Protein AF-A0A947HJT7-F1 (afdb_monomer_lite)

Structure (mmCIF, N/CA/C/O backbone):
data_AF-A0A947HJT7-F1
#
_entry.id   AF-A0A947HJT7-F1
#
loop_
_atom_site.group_PDB
_atom_site.id
_atom_site.type_symbol
_atom_site.label_atom_id
_atom_site.label_alt_id
_atom_site.label_comp_id
_atom_site.label_asym_id
_atom_site.label_entity_id
_atom_site.label_seq_id
_atom_site.pdbx_PDB_ins_code
_atom_site.Cartn_x
_atom_site.Cartn_y
_atom_site.Cartn_z
_atom_site.occupancy
_atom_site.B_iso_or_equiv
_atom_site.auth_seq_id
_atom_site.auth_comp_id
_atom_site.auth_asym_id
_atom_site.auth_atom_id
_atom_site.pdbx_PDB_model_num
ATOM 1 N N . MET A 1 1 ? 9.967 -5.642 61.475 1.00 42.50 1 MET A N 1
ATOM 2 C CA . MET A 1 1 ? 9.089 -6.524 60.675 1.00 42.50 1 MET A CA 1
ATOM 3 C C . MET A 1 1 ? 9.398 -6.245 59.217 1.00 42.50 1 MET A C 1
ATOM 5 O O . MET A 1 1 ? 8.979 -5.222 58.699 1.00 42.50 1 MET A O 1
ATOM 9 N N . ASN A 1 2 ? 10.239 -7.081 58.606 1.00 39.72 2 ASN A N 1
ATOM 10 C CA . ASN A 1 2 ? 10.777 -6.831 57.270 1.00 39.72 2 ASN A CA 1
ATOM 11 C C . ASN A 1 2 ? 9.894 -7.548 56.252 1.00 39.72 2 ASN A C 1
ATOM 13 O O . ASN A 1 2 ? 9.881 -8.778 56.206 1.00 39.72 2 ASN A O 1
ATOM 17 N N . ALA A 1 3 ? 9.151 -6.778 55.459 1.00 48.22 3 ALA A N 1
ATOM 18 C CA . ALA A 1 3 ? 8.401 -7.296 54.327 1.00 48.22 3 ALA A CA 1
ATOM 19 C C . ALA A 1 3 ? 9.397 -7.781 53.263 1.00 48.22 3 ALA A C 1
ATOM 21 O O . ALA A 1 3 ? 9.953 -6.997 52.497 1.00 48.22 3 ALA A O 1
ATOM 22 N N . ARG A 1 4 ? 9.662 -9.090 53.246 1.00 46.53 4 ARG A N 1
ATOM 23 C CA . ARG A 1 4 ? 10.331 -9.754 52.126 1.00 46.53 4 ARG A CA 1
ATOM 24 C C . ARG A 1 4 ? 9.325 -9.834 50.981 1.00 46.53 4 ARG A C 1
ATOM 26 O O . ARG A 1 4 ? 8.573 -10.797 50.875 1.00 46.53 4 ARG A O 1
ATOM 33 N N . LEU A 1 5 ? 9.286 -8.789 50.160 1.00 45.97 5 LEU A N 1
ATOM 34 C CA . LEU A 1 5 ? 8.673 -8.845 48.837 1.00 45.97 5 LEU A CA 1
ATOM 35 C C . LEU A 1 5 ? 9.448 -9.885 48.024 1.00 45.97 5 LEU A C 1
ATOM 37 O O . LEU A 1 5 ? 10.628 -9.710 47.726 1.00 45.97 5 LEU A O 1
ATOM 41 N N . SER A 1 6 ? 8.794 -11.015 47.763 1.00 50.50 6 SER A N 1
ATOM 42 C CA . SER A 1 6 ? 9.349 -12.104 46.971 1.00 50.50 6 SER A CA 1
ATOM 43 C C . SER A 1 6 ? 9.651 -11.605 45.561 1.00 50.50 6 SER A C 1
ATOM 45 O O . SER A 1 6 ? 8.775 -11.065 44.885 1.00 50.50 6 SER A O 1
ATOM 47 N N . LEU A 1 7 ? 10.882 -11.829 45.099 1.00 48.03 7 LEU A N 1
ATOM 48 C CA . LEU A 1 7 ? 11.337 -11.524 43.739 1.00 48.03 7 LEU A CA 1
ATOM 49 C C . LEU A 1 7 ? 10.455 -12.205 42.667 1.00 48.03 7 LEU A C 1
ATOM 51 O O . LEU A 1 7 ? 10.387 -11.745 41.531 1.00 48.03 7 LEU A O 1
ATOM 55 N N . THR A 1 8 ? 9.720 -13.261 43.036 1.00 50.50 8 THR A N 1
ATOM 56 C CA . THR A 1 8 ? 8.782 -13.960 42.146 1.00 50.50 8 THR A CA 1
ATOM 57 C C . THR A 1 8 ? 7.517 -13.162 41.828 1.00 50.50 8 THR A C 1
ATOM 59 O O . THR A 1 8 ? 6.903 -13.416 40.797 1.00 50.50 8 THR A O 1
ATOM 62 N N . THR A 1 9 ? 7.125 -12.182 42.648 1.00 48.94 9 THR A N 1
ATOM 63 C CA . THR A 1 9 ? 5.898 -11.400 42.405 1.00 48.94 9 THR A CA 1
ATOM 64 C C . THR A 1 9 ? 6.134 -10.212 41.466 1.00 48.94 9 THR A C 1
ATOM 66 O O . THR A 1 9 ? 5.198 -9.749 40.822 1.00 48.94 9 THR A O 1
ATOM 69 N N . LEU A 1 10 ? 7.382 -9.744 41.322 1.00 44.41 10 LEU A N 1
ATOM 70 C CA . LEU A 1 10 ? 7.720 -8.641 40.410 1.00 44.41 10 LEU A CA 1
ATOM 71 C C . LEU A 1 10 ? 7.798 -9.092 38.939 1.00 44.41 10 LEU A C 1
ATOM 73 O O . LEU A 1 10 ? 7.557 -8.297 38.035 1.00 44.41 10 LEU A O 1
ATOM 77 N N . LEU A 1 11 ? 8.087 -10.374 38.688 1.00 42.72 11 LEU A N 1
ATOM 78 C CA . LEU A 1 11 ? 8.236 -10.915 37.331 1.00 42.72 11 LEU A CA 1
ATOM 79 C C . LEU A 1 11 ? 6.890 -11.224 36.649 1.00 42.72 11 LEU A C 1
ATOM 81 O O . LEU A 1 11 ? 6.813 -11.267 35.425 1.00 42.72 11 LEU A O 1
ATOM 85 N N . ALA A 1 12 ? 5.811 -11.376 37.421 1.00 44.50 12 ALA A N 1
ATOM 86 C CA . ALA A 1 12 ? 4.473 -11.612 36.878 1.00 44.50 12 ALA A CA 1
ATOM 87 C C . ALA A 1 12 ? 3.814 -10.341 36.303 1.00 44.50 12 ALA A C 1
ATOM 89 O O . ALA A 1 12 ? 2.880 -10.449 35.512 1.00 44.50 12 ALA A O 1
ATOM 90 N N . LEU A 1 13 ? 4.310 -9.141 36.643 1.00 43.44 13 LEU A N 1
ATOM 91 C CA . LEU A 1 13 ? 3.775 -7.879 36.111 1.00 43.44 13 LEU A CA 1
ATOM 92 C C . LEU A 1 13 ? 4.373 -7.467 34.755 1.00 43.44 13 LEU A C 1
ATOM 94 O O . LEU A 1 13 ? 3.811 -6.605 34.087 1.00 43.44 13 LEU A O 1
ATOM 98 N N . LEU A 1 14 ? 5.475 -8.084 34.316 1.00 46.66 14 LEU A N 1
ATOM 99 C CA . LEU A 1 14 ? 6.107 -7.782 33.021 1.00 46.66 14 LEU A CA 1
ATOM 100 C C . LEU A 1 14 ? 5.542 -8.602 31.851 1.00 46.66 14 LEU A C 1
ATOM 102 O O . LEU A 1 14 ? 5.844 -8.304 30.699 1.00 46.66 14 LEU A O 1
ATOM 106 N N . LEU A 1 15 ? 4.680 -9.588 32.117 1.00 44.16 15 LEU A N 1
ATOM 107 C CA . LEU A 1 15 ? 4.044 -10.407 31.076 1.00 44.16 15 LEU A CA 1
ATOM 108 C C . LEU A 1 15 ? 2.740 -9.807 30.522 1.00 44.16 15 LEU A C 1
ATOM 110 O O . LEU A 1 15 ? 2.191 -10.339 29.563 1.00 44.16 15 LEU A O 1
ATOM 114 N N . PHE A 1 16 ? 2.273 -8.676 31.060 1.00 46.28 16 PHE A N 1
ATOM 115 C CA . PHE A 1 16 ? 1.078 -7.981 30.558 1.00 46.28 16 PHE A CA 1
ATOM 116 C C . PHE A 1 16 ? 1.371 -6.804 29.612 1.00 46.28 16 PHE A C 1
ATOM 118 O O . PHE A 1 16 ? 0.439 -6.184 29.112 1.00 46.28 16 PHE A O 1
ATOM 125 N N . ALA A 1 17 ? 2.638 -6.533 29.279 1.00 42.50 17 ALA A N 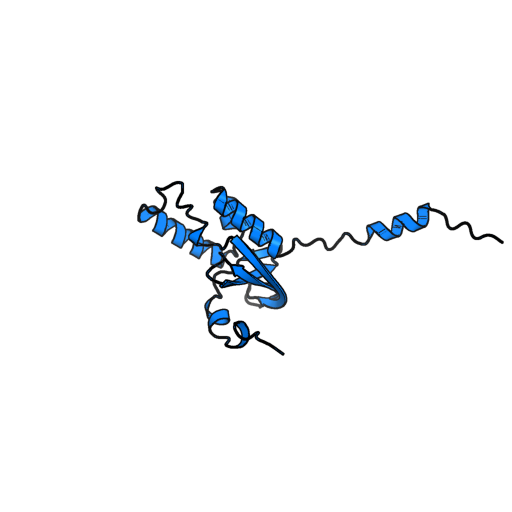1
ATOM 126 C CA . ALA A 1 17 ? 3.010 -5.517 28.284 1.00 42.50 17 ALA A CA 1
ATOM 127 C C . ALA A 1 17 ? 3.026 -6.036 26.824 1.00 42.50 17 ALA A C 1
ATOM 129 O O . ALA A 1 17 ? 3.481 -5.328 25.931 1.00 42.50 17 ALA A O 1
ATOM 130 N N . GLY A 1 18 ? 2.571 -7.272 26.570 1.00 40.03 18 GLY A N 1
ATOM 131 C CA . GLY A 1 18 ? 2.849 -7.987 25.314 1.00 40.03 18 GLY A CA 1
ATOM 132 C C . GLY A 1 18 ? 1.657 -8.492 24.495 1.00 40.03 18 GLY A C 1
ATOM 133 O O . GLY A 1 18 ? 1.890 -9.175 23.505 1.00 40.03 18 GLY A O 1
ATOM 134 N N . ILE A 1 19 ? 0.398 -8.209 24.854 1.00 42.47 19 ILE A N 1
ATOM 135 C CA . ILE A 1 19 ? -0.766 -8.791 24.147 1.00 42.47 19 ILE A CA 1
ATOM 136 C C . ILE A 1 19 ? -1.732 -7.696 23.690 1.00 42.47 19 ILE A C 1
ATOM 138 O O . ILE A 1 19 ? -2.860 -7.552 24.141 1.00 42.47 19 ILE A O 1
ATOM 142 N N . GLY A 1 20 ? -1.201 -6.913 22.764 1.00 40.97 20 GLY A N 1
ATOM 143 C CA . GLY A 1 20 ? -1.893 -6.073 21.792 1.00 40.97 20 GLY A CA 1
ATOM 144 C C . GLY A 1 20 ? -0.907 -5.767 20.662 1.00 40.97 20 GLY A C 1
ATOM 145 O O . GLY A 1 20 ? -0.790 -4.630 20.227 1.00 40.97 20 GLY A O 1
ATOM 146 N N . CYS A 1 21 ? -0.075 -6.754 20.299 1.00 52.88 21 CYS A N 1
ATOM 147 C CA . CYS A 1 21 ? 1.094 -6.598 19.433 1.00 52.88 21 CYS A CA 1
ATOM 148 C C . CYS A 1 21 ? 0.663 -6.625 17.959 1.00 52.88 21 CYS A C 1
ATOM 150 O O . CYS A 1 21 ? 1.020 -7.524 17.203 1.00 52.88 21 CYS A O 1
ATOM 152 N N . GLY A 1 22 ? -0.189 -5.674 17.572 1.00 68.62 22 GLY A N 1
ATOM 153 C CA . GLY A 1 22 ? -0.418 -5.393 16.161 1.00 68.62 22 GLY A CA 1
ATOM 154 C C . GLY A 1 22 ? 0.888 -4.895 15.547 1.00 68.62 22 GLY A C 1
ATOM 155 O O . GLY A 1 22 ? 1.576 -4.064 16.145 1.00 68.62 22 GLY A O 1
ATOM 156 N N . GLU A 1 23 ? 1.254 -5.422 14.379 1.00 88.56 23 GLU A N 1
ATOM 157 C CA . GLU A 1 23 ? 2.322 -4.838 13.568 1.00 88.56 23 GLU A CA 1
ATOM 158 C C . GLU A 1 23 ? 2.045 -3.338 13.381 1.00 88.56 23 GLU A C 1
ATOM 160 O O . GLU A 1 23 ? 0.893 -2.925 13.278 1.00 88.56 23 GLU A O 1
ATOM 165 N N . LYS A 1 24 ? 3.085 -2.504 13.382 1.00 93.38 24 LYS A N 1
ATOM 166 C CA . LYS A 1 24 ? 2.935 -1.073 13.098 1.00 93.38 24 LYS A CA 1
ATOM 167 C C . LYS A 1 24 ? 2.773 -0.847 11.587 1.00 93.38 24 LYS A C 1
ATOM 169 O O . LYS A 1 24 ? 3.413 -1.569 10.820 1.00 93.38 24 LYS A O 1
ATOM 174 N N . PRO A 1 25 ? 1.990 0.150 11.139 1.00 94.12 25 PRO A N 1
ATOM 175 C CA . PRO A 1 25 ? 1.774 0.393 9.711 1.00 94.12 25 PRO A CA 1
ATOM 176 C C . PRO A 1 25 ? 3.082 0.658 8.953 1.00 94.12 25 PRO A C 1
ATOM 178 O O . PRO A 1 25 ? 3.238 0.203 7.825 1.00 94.12 25 PRO A O 1
ATOM 181 N N . GLU A 1 26 ? 4.056 1.311 9.587 1.00 94.12 26 GLU A N 1
ATOM 182 C CA . GLU A 1 26 ? 5.388 1.546 9.023 1.00 94.12 26 GLU A CA 1
ATOM 183 C C . GLU A 1 26 ? 6.109 0.230 8.718 1.00 94.12 26 GLU A C 1
ATOM 185 O O . GLU A 1 26 ? 6.653 0.065 7.632 1.00 94.12 26 GLU A O 1
ATOM 190 N N . VAL A 1 27 ? 6.052 -0.734 9.641 1.00 94.06 27 VAL A N 1
ATOM 191 C CA . VAL A 1 27 ? 6.714 -2.041 9.493 1.00 94.06 27 VAL A CA 1
ATOM 192 C C . VAL A 1 27 ? 6.040 -2.863 8.392 1.00 94.06 27 VAL A C 1
ATOM 194 O O . VAL A 1 27 ? 6.720 -3.480 7.569 1.00 94.06 27 VAL A O 1
ATOM 197 N N . ALA A 1 28 ? 4.707 -2.822 8.319 1.00 94.62 28 ALA A N 1
ATOM 198 C CA . ALA A 1 28 ? 3.964 -3.467 7.241 1.00 94.62 28 ALA A CA 1
ATOM 199 C C . ALA A 1 28 ? 4.294 -2.847 5.871 1.00 94.62 28 ALA A C 1
ATOM 201 O O . ALA A 1 28 ? 4.473 -3.567 4.886 1.00 94.62 28 ALA A O 1
ATOM 202 N N . TYR A 1 29 ? 4.430 -1.519 5.807 1.00 93.50 29 TYR A N 1
ATOM 203 C CA . TYR A 1 29 ? 4.823 -0.812 4.592 1.00 93.50 29 TYR A CA 1
ATOM 204 C C . TYR A 1 29 ? 6.271 -1.116 4.180 1.00 93.50 29 TYR A C 1
ATOM 206 O O . TYR A 1 29 ? 6.530 -1.424 3.018 1.00 93.50 29 TYR A O 1
ATOM 214 N N . GLU A 1 30 ? 7.219 -1.112 5.117 1.00 92.69 30 GLU A N 1
ATOM 215 C CA . GLU A 1 30 ? 8.615 -1.490 4.860 1.00 92.69 30 GLU A CA 1
ATOM 216 C C . GLU A 1 30 ? 8.726 -2.921 4.320 1.00 92.69 30 GLU A C 1
ATOM 218 O O . GLU A 1 30 ? 9.489 -3.182 3.388 1.00 92.69 30 GLU A O 1
ATOM 223 N N . ARG A 1 31 ? 7.921 -3.850 4.847 1.00 93.00 31 ARG A N 1
ATOM 224 C CA . ARG A 1 31 ? 7.829 -5.224 4.336 1.00 93.00 31 ARG A CA 1
ATOM 225 C C . ARG A 1 31 ? 7.292 -5.266 2.908 1.00 93.00 31 ARG A C 1
ATOM 227 O O . ARG A 1 31 ? 7.809 -6.016 2.084 1.00 93.00 31 ARG A O 1
ATOM 234 N N . LEU A 1 32 ? 6.285 -4.452 2.601 1.00 91.94 32 LEU A N 1
ATOM 235 C CA . LEU A 1 32 ? 5.755 -4.305 1.248 1.00 91.94 32 LEU A CA 1
ATOM 236 C C . LEU A 1 32 ? 6.841 -3.775 0.292 1.00 91.94 32 LEU A C 1
ATOM 238 O O . LEU A 1 32 ? 7.031 -4.347 -0.781 1.00 91.94 32 LEU A O 1
ATOM 242 N N . VAL A 1 33 ? 7.618 -2.764 0.699 1.00 89.56 33 VAL A N 1
ATOM 243 C CA . VAL A 1 33 ? 8.775 -2.248 -0.063 1.00 89.56 33 VAL A CA 1
ATOM 244 C C . VAL A 1 33 ? 9.855 -3.318 -0.239 1.00 89.56 33 VAL A C 1
ATOM 246 O O . VAL A 1 33 ? 10.437 -3.452 -1.313 1.00 89.56 33 VAL A O 1
ATOM 249 N N . PHE A 1 34 ? 10.127 -4.116 0.789 1.00 89.56 34 PHE A N 1
ATOM 250 C CA . PHE A 1 34 ? 11.069 -5.227 0.692 1.00 89.56 34 PHE A CA 1
ATOM 251 C C . PHE A 1 34 ? 10.598 -6.298 -0.304 1.00 89.56 34 PHE A C 1
ATOM 253 O O . PHE A 1 34 ? 11.381 -6.764 -1.131 1.00 89.56 34 PHE A O 1
ATOM 260 N N . ASN A 1 35 ? 9.316 -6.664 -0.270 1.00 89.38 35 ASN A N 1
ATOM 261 C CA . ASN A 1 35 ? 8.735 -7.619 -1.215 1.00 89.38 35 ASN A CA 1
ATOM 262 C C . ASN A 1 35 ? 8.756 -7.080 -2.649 1.00 89.38 35 ASN A C 1
ATOM 264 O O . ASN A 1 35 ? 9.034 -7.844 -3.571 1.00 89.38 35 ASN A O 1
ATOM 268 N N . ALA A 1 36 ? 8.544 -5.770 -2.822 1.00 85.62 36 ALA A N 1
ATOM 269 C CA . ALA A 1 36 ? 8.743 -5.088 -4.094 1.00 85.62 36 ALA A CA 1
ATOM 270 C C . ALA A 1 36 ? 10.185 -5.279 -4.593 1.00 85.62 36 ALA A C 1
ATOM 272 O O . ALA A 1 36 ? 10.376 -5.864 -5.648 1.00 85.62 36 ALA A O 1
ATOM 273 N N . ARG A 1 37 ? 11.185 -4.903 -3.783 1.00 83.31 37 ARG A N 1
ATOM 274 C CA . ARG A 1 37 ? 12.628 -4.989 -4.108 1.00 83.31 37 ARG A CA 1
ATOM 275 C C . ARG A 1 37 ? 13.147 -6.390 -4.418 1.00 83.31 37 ARG A C 1
ATOM 277 O O . ARG A 1 37 ? 14.199 -6.557 -5.026 1.00 83.31 37 ARG A O 1
ATOM 284 N N . THR A 1 38 ? 12.497 -7.403 -3.861 1.00 84.69 38 THR A N 1
ATOM 285 C CA . THR A 1 38 ? 12.911 -8.803 -4.014 1.00 84.69 38 THR A CA 1
ATOM 286 C C . THR A 1 38 ? 12.154 -9.509 -5.131 1.00 84.69 38 THR A C 1
ATOM 288 O O . THR A 1 38 ? 12.386 -10.695 -5.366 1.00 84.69 38 THR A O 1
ATOM 291 N N . GLY A 1 39 ? 11.243 -8.809 -5.816 1.00 82.50 39 GLY A N 1
ATOM 292 C CA . GLY A 1 39 ? 10.388 -9.386 -6.844 1.00 82.50 39 GLY A CA 1
ATOM 293 C C . GLY A 1 39 ? 9.397 -10.427 -6.314 1.00 82.50 39 GLY A C 1
ATOM 294 O O . GLY A 1 39 ? 8.857 -11.210 -7.097 1.00 82.50 39 GLY A O 1
ATOM 295 N N . ASN A 1 40 ? 9.147 -10.466 -5.000 1.00 87.62 40 ASN A N 1
ATOM 296 C CA . ASN A 1 40 ? 8.182 -11.379 -4.396 1.00 87.62 40 ASN A CA 1
ATOM 297 C C . ASN A 1 40 ? 6.758 -10.855 -4.615 1.00 87.62 40 ASN A C 1
ATOM 299 O O . ASN A 1 40 ? 6.128 -10.303 -3.712 1.00 87.62 40 ASN A O 1
ATOM 303 N N . GLU A 1 41 ? 6.259 -11.030 -5.838 1.00 88.06 41 GLU A N 1
ATOM 304 C CA . GLU A 1 41 ? 4.976 -10.490 -6.286 1.00 88.06 41 GLU A CA 1
ATOM 305 C C . GLU A 1 41 ? 3.810 -10.904 -5.388 1.00 88.06 41 GLU A C 1
ATOM 307 O O . GL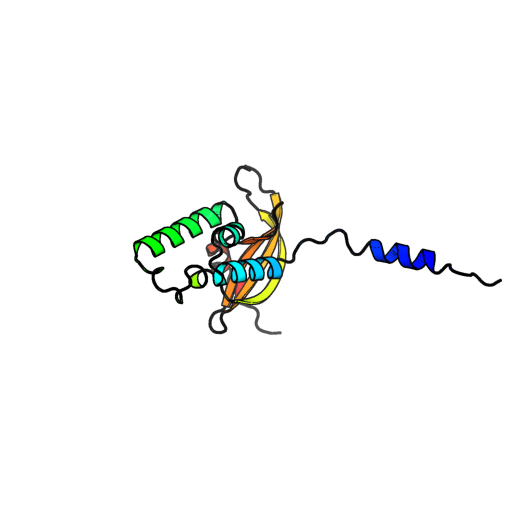U A 1 41 ? 3.002 -10.064 -5.010 1.00 88.06 41 GLU A O 1
ATOM 312 N N . ALA A 1 42 ? 3.731 -12.180 -5.003 1.00 91.38 42 ALA A N 1
ATOM 313 C CA . ALA A 1 42 ? 2.631 -12.674 -4.181 1.00 91.38 42 ALA A CA 1
ATOM 314 C C . ALA A 1 42 ? 2.583 -11.964 -2.819 1.00 91.38 42 ALA A C 1
ATOM 316 O O . ALA A 1 42 ? 1.522 -11.513 -2.391 1.00 91.38 42 ALA A O 1
ATOM 317 N N . ALA A 1 43 ? 3.736 -11.809 -2.160 1.00 91.31 43 ALA A N 1
ATOM 318 C CA . ALA A 1 43 ? 3.819 -11.110 -0.880 1.00 91.31 43 ALA A CA 1
ATOM 319 C C . ALA A 1 43 ? 3.718 -9.580 -1.027 1.00 91.31 43 ALA A C 1
ATOM 321 O O . ALA A 1 43 ? 3.299 -8.897 -0.094 1.00 91.31 43 ALA A O 1
ATOM 322 N N . PHE A 1 44 ? 4.086 -9.028 -2.186 1.00 91.31 44 PHE A N 1
ATOM 323 C CA . PHE A 1 44 ? 3.877 -7.621 -2.518 1.00 91.31 44 PHE A CA 1
ATOM 324 C C . PHE A 1 44 ? 2.385 -7.310 -2.683 1.00 91.31 44 PHE A C 1
ATOM 326 O O . PHE A 1 44 ? 1.864 -6.421 -2.013 1.00 91.31 44 PHE A O 1
ATOM 333 N N . LEU A 1 45 ? 1.681 -8.085 -3.513 1.00 92.31 45 LEU A N 1
ATOM 334 C CA . LEU A 1 45 ? 0.241 -7.964 -3.747 1.00 92.31 45 LEU A CA 1
ATOM 335 C C . LEU A 1 45 ? -0.577 -8.230 -2.482 1.00 92.31 45 LEU A C 1
ATOM 337 O O . LEU A 1 45 ? -1.640 -7.629 -2.295 1.00 92.31 45 LEU A O 1
ATOM 341 N N . ASP A 1 46 ? -0.078 -9.091 -1.591 1.00 94.69 46 ASP A N 1
ATOM 342 C CA . ASP A 1 46 ? -0.710 -9.301 -0.295 1.00 94.69 46 ASP A CA 1
ATOM 343 C C . ASP A 1 46 ? -0.752 -8.018 0.540 1.00 94.69 46 ASP A C 1
ATOM 345 O O . ASP A 1 46 ? -1.713 -7.811 1.269 1.00 94.69 46 ASP A O 1
ATOM 349 N N . GLY A 1 47 ? 0.210 -7.109 0.386 1.00 93.06 47 GLY A N 1
ATOM 350 C CA . GLY A 1 47 ? 0.271 -5.858 1.136 1.00 93.06 47 GLY A CA 1
ATOM 351 C C . GLY A 1 47 ? -0.819 -4.827 0.804 1.00 93.06 47 GLY A C 1
ATOM 352 O O . GLY A 1 47 ? -0.879 -3.791 1.459 1.00 93.06 47 GLY A O 1
ATOM 353 N N . PHE A 1 48 ? -1.694 -5.091 -0.169 1.00 92.62 48 PHE A N 1
ATOM 354 C CA . PHE A 1 48 ? -2.767 -4.185 -0.595 1.00 92.62 48 PHE A CA 1
ATOM 355 C C . PHE A 1 48 ? -4.149 -4.650 -0.125 1.00 92.62 48 PHE A C 1
ATOM 357 O O . PHE A 1 48 ? -4.398 -5.852 0.011 1.00 92.62 48 PHE A O 1
ATOM 364 N N . THR A 1 49 ? -5.075 -3.697 0.057 1.00 91.94 49 THR A N 1
ATOM 365 C CA . THR A 1 49 ? -6.508 -4.012 0.197 1.00 91.94 49 THR A CA 1
ATOM 366 C C . THR A 1 49 ? -6.987 -4.746 -1.053 1.00 91.94 49 THR A C 1
ATOM 368 O O . THR A 1 49 ? -6.408 -4.589 -2.128 1.00 91.94 49 THR A O 1
ATOM 371 N N . LYS A 1 50 ? -8.045 -5.555 -0.954 1.00 90.19 50 LYS A N 1
ATOM 372 C CA . LYS A 1 50 ? -8.506 -6.365 -2.093 1.00 90.19 50 LYS A CA 1
ATOM 373 C C . LYS A 1 50 ? -8.872 -5.523 -3.319 1.00 90.19 50 LYS A C 1
ATOM 375 O O . LYS A 1 50 ? -8.520 -5.897 -4.438 1.00 90.19 50 LYS A O 1
ATOM 380 N N . ASP A 1 51 ? -9.494 -4.366 -3.116 1.00 85.88 51 ASP A N 1
ATOM 381 C CA . ASP A 1 51 ? -9.830 -3.467 -4.219 1.00 85.88 51 ASP A CA 1
ATOM 382 C C . ASP A 1 51 ? -8.584 -2.792 -4.814 1.00 85.88 51 ASP A C 1
ATOM 384 O O . ASP A 1 51 ? -8.432 -2.742 -6.036 1.00 85.88 51 ASP A O 1
ATOM 388 N N . SER A 1 52 ? -7.633 -2.372 -3.974 1.00 88.19 52 SER A N 1
ATOM 389 C CA . SER A 1 52 ? -6.353 -1.830 -4.446 1.00 88.19 52 SER A CA 1
ATOM 390 C C . SER A 1 52 ? -5.518 -2.878 -5.179 1.00 88.19 52 SER A C 1
ATOM 392 O O . SER A 1 52 ? -4.927 -2.580 -6.215 1.00 88.19 52 SER A O 1
ATOM 394 N N . ARG A 1 53 ? -5.515 -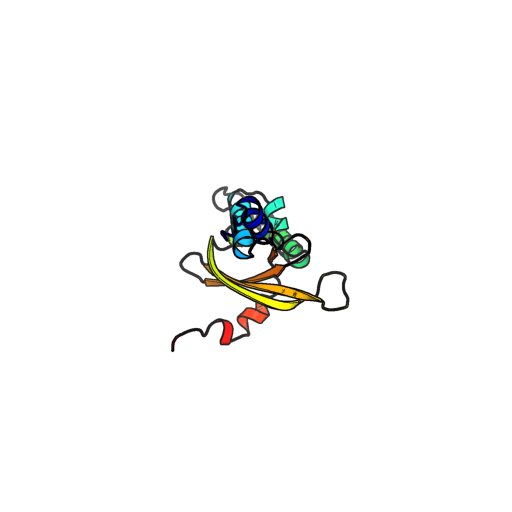4.127 -4.703 1.00 91.19 53 ARG A N 1
ATOM 395 C CA . ARG A 1 53 ? -4.796 -5.250 -5.315 1.00 91.19 53 ARG A CA 1
ATOM 396 C C . ARG A 1 53 ? -5.204 -5.445 -6.770 1.00 91.19 53 ARG A C 1
ATOM 398 O O . ARG A 1 53 ? -4.324 -5.534 -7.615 1.00 91.19 53 ARG A O 1
ATOM 405 N N . ARG A 1 54 ? -6.507 -5.424 -7.078 1.00 88.12 54 ARG A N 1
ATOM 406 C CA . ARG A 1 54 ? -7.013 -5.557 -8.460 1.00 88.12 54 ARG A CA 1
ATOM 407 C C . ARG A 1 54 ? -6.454 -4.478 -9.391 1.00 88.12 54 ARG A C 1
ATOM 409 O O . ARG A 1 54 ? -6.139 -4.752 -10.547 1.00 88.12 54 ARG A O 1
ATOM 416 N N . ILE A 1 55 ? -6.321 -3.249 -8.893 1.00 85.00 55 ILE A N 1
ATOM 417 C CA . ILE A 1 55 ? -5.752 -2.133 -9.661 1.00 85.00 55 ILE A CA 1
ATOM 418 C C . ILE A 1 55 ? -4.258 -2.331 -9.866 1.00 85.00 55 ILE A C 1
ATOM 420 O O . ILE A 1 55 ? -3.771 -2.177 -10.984 1.00 85.00 55 ILE A O 1
ATOM 424 N N . ILE A 1 56 ? -3.532 -2.698 -8.811 1.00 85.94 56 ILE A N 1
ATOM 425 C CA . ILE A 1 56 ? -2.096 -2.961 -8.900 1.00 85.94 56 ILE A CA 1
ATOM 426 C C . ILE A 1 56 ? -1.811 -4.122 -9.858 1.00 85.94 56 ILE A C 1
ATOM 428 O O . ILE A 1 56 ? -0.941 -3.995 -10.713 1.00 85.94 56 ILE A O 1
ATOM 432 N N . GLU A 1 57 ? -2.583 -5.206 -9.802 1.00 88.31 57 GLU A N 1
ATOM 433 C CA . GLU A 1 57 ? -2.504 -6.320 -10.753 1.00 88.31 57 GLU A CA 1
ATOM 434 C C . GLU A 1 57 ? -2.710 -5.850 -12.201 1.00 88.31 57 GLU A C 1
ATOM 436 O O . GLU A 1 57 ? -1.944 -6.235 -13.087 1.00 88.31 57 GLU A O 1
ATOM 441 N N . ALA A 1 58 ? -3.685 -4.969 -12.452 1.00 85.25 58 ALA A N 1
ATOM 442 C CA . ALA A 1 58 ? -3.911 -4.391 -13.776 1.00 85.25 58 ALA A CA 1
ATOM 443 C C . ALA A 1 58 ? -2.737 -3.506 -14.239 1.00 85.25 58 ALA A C 1
ATOM 445 O O . ALA A 1 58 ? -2.297 -3.616 -15.384 1.00 85.25 58 ALA A O 1
ATOM 446 N N . VAL A 1 59 ? -2.183 -2.670 -13.354 1.00 82.44 59 VAL A N 1
ATOM 447 C CA . VAL A 1 59 ? -0.995 -1.845 -13.642 1.00 82.44 59 VAL A CA 1
ATOM 448 C C . VAL A 1 59 ? 0.207 -2.726 -13.986 1.00 82.44 59 VAL A C 1
ATOM 450 O O . VAL A 1 59 ? 0.911 -2.462 -14.963 1.00 82.44 59 VAL A O 1
ATOM 453 N N . LEU A 1 60 ? 0.428 -3.798 -13.225 1.00 81.50 60 LEU A N 1
ATOM 454 C CA . LEU A 1 60 ? 1.502 -4.756 -13.481 1.00 81.50 60 LEU A CA 1
ATOM 455 C C . LEU A 1 60 ? 1.298 -5.491 -14.809 1.00 81.50 60 LEU A C 1
ATOM 457 O O . LEU A 1 60 ? 2.250 -5.641 -15.574 1.00 81.50 60 LEU A O 1
ATOM 461 N N . ALA A 1 61 ? 0.069 -5.902 -15.127 1.00 83.56 61 ALA A N 1
ATOM 462 C CA . ALA A 1 61 ? -0.259 -6.533 -16.402 1.00 83.56 61 ALA A CA 1
ATOM 463 C C . ALA A 1 61 ? 0.015 -5.606 -17.600 1.00 83.56 61 ALA A C 1
ATOM 465 O O . ALA A 1 61 ? 0.608 -6.044 -18.586 1.00 83.56 61 ALA A O 1
ATOM 466 N N . LEU A 1 62 ? -0.346 -4.321 -17.502 1.00 78.50 62 LEU A N 1
ATOM 467 C CA . LEU A 1 62 ? -0.054 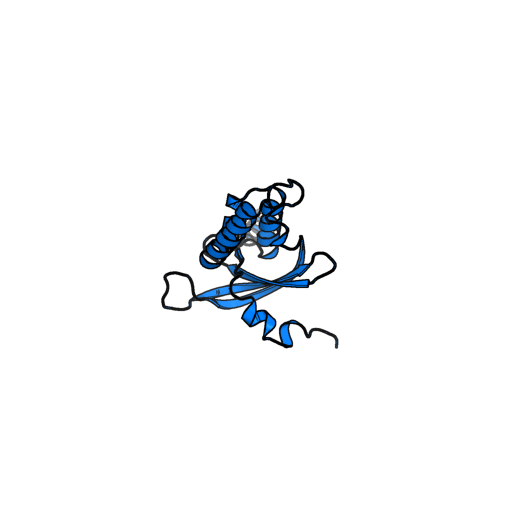-3.324 -18.538 1.00 78.50 62 LEU A CA 1
ATOM 468 C C . LEU A 1 62 ? 1.454 -3.133 -18.735 1.00 78.50 62 LEU A C 1
ATOM 470 O O . LEU A 1 62 ? 1.935 -3.131 -19.866 1.00 78.50 62 LEU A O 1
ATOM 474 N N . ARG A 1 63 ? 2.219 -3.044 -17.642 1.00 76.19 63 ARG A N 1
ATOM 475 C CA . ARG A 1 63 ? 3.686 -2.940 -17.703 1.00 76.19 63 ARG A CA 1
ATOM 476 C C . ARG A 1 63 ? 4.333 -4.168 -18.345 1.00 76.19 63 ARG A C 1
ATOM 478 O O . ARG A 1 63 ? 5.249 -4.020 -19.150 1.00 76.19 63 ARG A O 1
ATOM 485 N N . ARG A 1 64 ? 3.839 -5.377 -18.040 1.00 79.06 64 ARG A N 1
ATOM 486 C CA . ARG A 1 64 ? 4.278 -6.620 -18.709 1.00 79.06 64 ARG A CA 1
ATOM 487 C C . ARG A 1 64 ? 4.040 -6.550 -20.209 1.00 79.06 64 ARG A C 1
ATOM 489 O O . ARG A 1 64 ? 4.943 -6.857 -20.979 1.00 79.06 64 ARG A O 1
ATOM 496 N N . ALA A 1 65 ? 2.839 -6.138 -20.611 1.00 79.75 65 ALA A N 1
ATOM 497 C CA . ALA A 1 65 ? 2.454 -6.053 -22.015 1.00 79.75 65 ALA A CA 1
ATOM 498 C C . ALA A 1 65 ? 3.300 -5.036 -22.801 1.00 79.75 65 ALA A C 1
ATOM 500 O O . ALA A 1 65 ? 3.593 -5.267 -23.971 1.00 79.75 65 ALA A O 1
ATOM 501 N N . ASN A 1 66 ? 3.739 -3.955 -22.150 1.00 73.88 66 ASN A N 1
ATOM 502 C CA . ASN A 1 66 ? 4.581 -2.924 -22.761 1.00 73.88 66 ASN A CA 1
ATOM 503 C C . ASN A 1 66 ? 6.079 -3.278 -22.806 1.00 73.88 66 ASN A C 1
ATOM 505 O O . ASN A 1 66 ? 6.862 -2.522 -23.372 1.00 73.88 66 ASN A O 1
ATOM 509 N N . GLY A 1 67 ? 6.496 -4.415 -22.237 1.00 65.44 67 GLY A N 1
ATOM 510 C CA . GLY A 1 67 ? 7.908 -4.807 -22.183 1.00 65.44 67 GLY A CA 1
ATOM 511 C C . GLY A 1 67 ? 8.733 -4.049 -21.135 1.00 65.44 67 GLY A C 1
ATOM 512 O O . GLY A 1 67 ? 9.943 -4.248 -21.054 1.00 65.44 67 GLY A O 1
ATOM 513 N N . ASP A 1 68 ? 8.091 -3.244 -20.284 1.00 61.16 68 ASP A N 1
ATOM 514 C CA . ASP A 1 68 ? 8.759 -2.438 -19.252 1.00 61.16 68 ASP A CA 1
ATOM 515 C C . ASP A 1 68 ? 9.341 -3.294 -18.114 1.00 61.16 68 ASP A C 1
ATOM 517 O O . ASP A 1 68 ? 10.140 -2.808 -17.320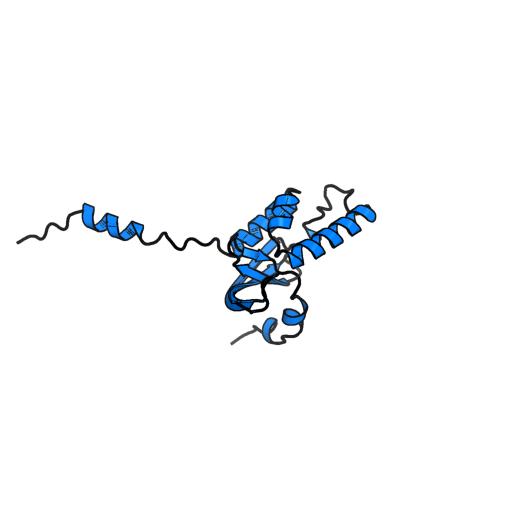 1.00 61.16 68 ASP A O 1
ATOM 521 N N . LEU A 1 69 ? 8.946 -4.571 -18.021 1.00 57.50 69 LEU A N 1
ATOM 522 C CA . LEU A 1 69 ? 9.429 -5.509 -16.996 1.00 57.50 69 LEU A CA 1
ATOM 523 C C . LEU A 1 69 ? 10.593 -6.392 -17.474 1.00 57.50 69 LEU A C 1
ATOM 525 O O . LEU A 1 69 ? 10.935 -7.368 -16.810 1.00 57.50 69 LEU A O 1
ATOM 529 N N . VAL A 1 70 ? 11.172 -6.097 -18.643 1.00 50.06 70 VAL A N 1
ATOM 530 C CA . VAL A 1 70 ? 12.276 -6.883 -19.222 1.00 50.06 70 VAL A CA 1
ATOM 531 C C . VAL A 1 70 ? 13.634 -6.491 -18.624 1.00 50.06 70 VAL A C 1
ATOM 533 O O . VAL A 1 70 ? 14.564 -7.294 -18.675 1.00 50.06 70 VAL A O 1
ATOM 536 N N . ASP A 1 71 ? 13.762 -5.305 -18.015 1.00 50.88 71 ASP A N 1
ATOM 537 C CA . ASP A 1 71 ? 14.969 -4.908 -17.282 1.00 50.88 71 ASP A CA 1
ATOM 538 C C . ASP A 1 71 ? 14.879 -5.362 -15.808 1.00 50.88 71 ASP A C 1
ATOM 540 O O . ASP A 1 71 ? 14.077 -4.817 -15.051 1.00 50.88 71 ASP A O 1
ATOM 544 N N . PRO A 1 72 ? 15.726 -6.305 -15.351 1.00 44.94 72 PRO A N 1
ATOM 545 C CA . PRO A 1 72 ? 15.760 -6.761 -13.958 1.00 44.94 72 PRO A CA 1
ATOM 546 C C . PRO A 1 72 ? 16.140 -5.665 -12.950 1.00 44.94 72 PRO A C 1
ATOM 548 O O . PRO A 1 72 ? 16.023 -5.877 -11.747 1.00 44.94 72 PRO A O 1
ATOM 551 N N . ARG A 1 73 ? 16.655 -4.519 -13.420 1.00 45.16 73 ARG A N 1
ATOM 552 C CA . ARG A 1 73 ? 16.946 -3.329 -12.606 1.00 45.16 73 ARG A CA 1
ATOM 553 C C . ARG A 1 73 ? 15.786 -2.334 -12.590 1.00 45.16 73 ARG A C 1
ATOM 555 O O . ARG A 1 73 ? 15.735 -1.493 -11.695 1.00 45.16 73 ARG A O 1
ATOM 562 N N . ALA A 1 74 ? 14.867 -2.423 -13.552 1.00 51.34 74 ALA A N 1
ATOM 563 C CA . ALA A 1 74 ? 13.603 -1.699 -13.547 1.00 51.34 74 ALA A CA 1
ATOM 564 C C . ALA A 1 74 ? 12.591 -2.525 -12.753 1.00 51.34 74 ALA A C 1
ATOM 566 O O . ALA A 1 74 ? 11.659 -3.103 -13.306 1.00 51.34 74 ALA A O 1
ATOM 567 N N . ASP A 1 75 ? 12.828 -2.643 -11.449 1.00 55.38 75 ASP A N 1
ATOM 568 C CA . ASP A 1 75 ? 12.004 -3.473 -10.583 1.00 55.38 75 ASP A CA 1
ATOM 569 C C . ASP A 1 75 ? 10.528 -3.018 -10.691 1.00 55.38 75 ASP A C 1
ATOM 571 O O . ASP A 1 75 ? 10.218 -1.870 -10.332 1.00 55.38 75 ASP A O 1
ATOM 575 N N . PRO A 1 76 ? 9.619 -3.857 -11.236 1.00 52.69 76 PRO A N 1
ATOM 576 C CA . PRO A 1 76 ? 8.244 -3.481 -11.582 1.00 52.69 76 PRO A CA 1
ATOM 577 C C . PRO A 1 76 ? 7.526 -2.733 -10.460 1.00 52.69 76 PRO A C 1
ATOM 579 O O . PRO A 1 76 ? 6.734 -1.812 -10.686 1.00 52.69 76 PRO A O 1
ATOM 582 N N . TYR A 1 77 ? 7.825 -3.173 -9.242 1.00 62.09 77 TYR A N 1
ATOM 583 C CA . TYR A 1 77 ? 7.121 -2.857 -8.019 1.00 62.09 77 TYR A CA 1
ATOM 584 C C . TYR A 1 77 ? 7.671 -1.597 -7.346 1.00 62.09 77 TYR A C 1
ATOM 586 O O . TYR A 1 77 ? 6.911 -0.881 -6.699 1.00 62.09 77 TYR A O 1
ATOM 594 N N . LEU A 1 78 ? 8.955 -1.266 -7.544 1.00 58.03 78 LEU A N 1
ATOM 595 C CA . LEU A 1 78 ? 9.578 -0.073 -6.952 1.00 58.03 78 LEU A CA 1
ATOM 596 C C . LEU A 1 78 ? 8.993 1.230 -7.491 1.00 58.03 78 LEU A C 1
ATOM 598 O O . LEU A 1 78 ? 8.978 2.233 -6.797 1.00 58.03 78 LEU A O 1
ATOM 602 N N . SER A 1 79 ? 8.448 1.231 -8.706 1.00 61.31 79 SER A N 1
ATOM 603 C CA . SER A 1 79 ? 7.739 2.410 -9.220 1.00 61.31 79 SER A CA 1
ATOM 604 C C . SER A 1 79 ? 6.396 2.683 -8.521 1.00 61.31 79 SER A C 1
ATOM 606 O O . SER A 1 79 ? 5.812 3.750 -8.710 1.00 61.31 79 SER A O 1
ATOM 608 N N . ILE A 1 80 ? 5.898 1.720 -7.740 1.00 66.19 80 ILE A N 1
ATOM 609 C CA . ILE A 1 80 ? 4.597 1.753 -7.058 1.00 66.19 80 ILE A CA 1
ATOM 610 C C . ILE A 1 80 ? 4.765 2.151 -5.581 1.00 66.19 80 ILE A C 1
ATOM 612 O O . ILE A 1 80 ? 3.803 2.567 -4.938 1.00 66.19 80 ILE A O 1
ATOM 616 N N . VAL A 1 81 ? 5.985 2.069 -5.043 1.00 73.25 81 VAL A N 1
ATOM 617 C CA . VAL A 1 81 ? 6.287 2.296 -3.625 1.00 73.25 81 VAL A CA 1
ATOM 618 C C . VAL A 1 81 ? 7.468 3.240 -3.465 1.00 73.25 81 VAL A C 1
ATOM 620 O O . VAL A 1 81 ? 8.395 3.223 -4.262 1.00 73.25 81 VAL A O 1
ATOM 623 N N . LEU A 1 82 ? 7.464 4.058 -2.416 1.00 78.38 82 LEU A N 1
ATOM 624 C CA . LEU A 1 82 ? 8.621 4.877 -2.043 1.00 78.38 82 LEU A CA 1
ATOM 625 C C . LEU A 1 82 ? 9.328 4.285 -0.825 1.00 78.38 82 LEU A C 1
ATOM 627 O O . LEU A 1 82 ? 8.703 3.635 0.009 1.00 78.38 82 LEU A O 1
ATOM 631 N N . GLU A 1 83 ? 10.637 4.483 -0.731 1.00 76.81 83 GLU A N 1
ATOM 632 C CA . GLU A 1 83 ? 11.494 3.636 0.100 1.00 76.81 83 GLU A CA 1
ATOM 633 C C . GLU A 1 83 ? 11.447 3.944 1.596 1.00 76.81 83 GLU A C 1
ATOM 635 O O . GLU A 1 83 ? 11.731 3.062 2.404 1.00 76.81 83 GLU A O 1
ATOM 640 N N . GLN A 1 84 ? 11.143 5.187 1.967 1.00 83.56 84 GLN A N 1
ATOM 641 C CA . GLN A 1 84 ? 11.296 5.658 3.340 1.00 83.56 84 GLN A CA 1
ATOM 642 C C . GLN A 1 84 ? 9.985 6.192 3.890 1.00 83.56 84 GLN A C 1
ATOM 644 O O . GLN A 1 84 ? 9.329 7.003 3.241 1.00 83.56 84 GLN A O 1
ATOM 649 N N . VAL A 1 85 ? 9.645 5.791 5.114 1.00 87.81 85 VAL A N 1
ATOM 650 C CA . VAL A 1 85 ? 8.573 6.411 5.894 1.00 87.81 85 VAL A CA 1
ATOM 651 C C . VAL A 1 85 ? 9.144 7.616 6.640 1.00 87.81 85 VAL A C 1
ATOM 653 O O . VAL A 1 85 ? 10.097 7.496 7.402 1.00 87.81 85 VAL A O 1
ATOM 656 N N . VAL A 1 86 ? 8.554 8.786 6.418 1.00 88.94 86 VAL A N 1
ATOM 657 C CA . VAL A 1 86 ? 8.893 10.042 7.103 1.00 88.94 86 VAL A CA 1
ATOM 658 C C . VAL A 1 86 ? 8.070 10.190 8.376 1.00 88.94 86 VAL A C 1
ATOM 660 O O . VAL A 1 86 ? 8.579 10.608 9.414 1.00 88.94 86 VAL A O 1
ATOM 663 N N . SER A 1 87 ? 6.782 9.867 8.298 1.00 87.12 87 SER A N 1
ATOM 664 C CA . SER A 1 87 ? 5.873 9.924 9.435 1.00 87.12 87 SER A CA 1
ATOM 665 C C . SER A 1 87 ? 4.679 9.001 9.230 1.00 87.12 87 SER A C 1
ATOM 667 O O . SER A 1 87 ? 4.307 8.681 8.100 1.00 87.12 87 SER A O 1
ATOM 669 N N . ALA A 1 88 ? 4.068 8.606 10.344 1.00 89.62 88 ALA A N 1
ATOM 670 C CA . ALA A 1 88 ? 2.805 7.893 10.370 1.00 89.62 88 ALA A CA 1
ATOM 671 C C . ALA A 1 88 ? 1.886 8.510 11.424 1.00 89.62 88 ALA A C 1
ATOM 673 O O . ALA A 1 88 ? 2.318 8.867 12.522 1.00 89.62 88 ALA A O 1
ATOM 674 N N . THR A 1 89 ? 0.605 8.616 11.096 1.00 90.31 89 THR A N 1
ATOM 675 C CA . THR A 1 89 ? -0.453 8.992 12.037 1.00 90.31 89 THR A CA 1
ATOM 676 C C . THR A 1 89 ? -1.570 7.974 11.952 1.00 90.31 89 THR A C 1
ATOM 678 O O . THR A 1 89 ? -1.997 7.657 10.845 1.00 90.31 89 THR A O 1
ATOM 681 N N . VAL A 1 90 ? -2.042 7.482 13.096 1.00 92.50 90 VAL A N 1
ATOM 682 C CA . VAL A 1 90 ? -3.104 6.474 13.168 1.00 92.50 90 VAL A CA 1
ATOM 683 C C . VAL A 1 90 ? -4.337 7.070 13.831 1.00 92.50 90 VAL A C 1
ATOM 685 O O . VAL A 1 90 ? -4.237 7.662 14.904 1.00 92.50 90 VAL A O 1
ATOM 688 N N . GLU A 1 91 ? -5.491 6.880 13.204 1.00 89.88 91 GLU A N 1
ATOM 689 C CA . GLU A 1 91 ? -6.795 7.303 13.710 1.00 89.88 91 GLU A CA 1
ATOM 690 C C . GLU A 1 91 ? -7.883 6.291 13.335 1.00 89.88 91 GLU A C 1
ATOM 692 O O . GLU A 1 91 ? -7.729 5.512 12.396 1.00 89.88 91 GLU A O 1
ATOM 697 N N . GLU A 1 92 ? -8.992 6.267 14.072 1.00 90.88 92 GLU A N 1
ATOM 698 C CA . GLU A 1 92 ? -10.133 5.419 13.720 1.00 90.88 92 GLU A CA 1
ATOM 699 C C . GLU A 1 92 ? -11.032 6.126 12.706 1.00 90.88 92 GLU A C 1
ATOM 701 O O . GLU A 1 92 ? -11.566 7.206 12.969 1.00 90.88 92 GLU A O 1
ATOM 706 N N . GLN A 1 93 ? -11.259 5.487 11.560 1.00 86.88 93 GLN A N 1
ATOM 707 C CA . GLN A 1 93 ? -12.148 6.004 10.521 1.00 86.88 93 GLN A CA 1
ATOM 708 C C . GLN A 1 93 ? -13.201 4.968 10.132 1.00 86.88 93 GLN A C 1
ATOM 710 O O . GLN A 1 93 ? -13.019 3.764 10.317 1.00 86.88 93 GLN A O 1
ATOM 715 N N . ASP A 1 94 ? -14.312 5.448 9.575 1.00 86.12 94 ASP A N 1
ATOM 716 C CA . ASP A 1 94 ? -15.322 4.589 8.962 1.00 86.12 94 ASP A CA 1
ATOM 717 C C . ASP A 1 94 ? -14.803 4.081 7.617 1.00 86.12 94 ASP A C 1
ATOM 719 O O . ASP A 1 94 ? -14.713 4.839 6.649 1.00 86.12 94 ASP A O 1
ATOM 723 N N . VAL A 1 95 ? -14.469 2.795 7.552 1.00 84.38 95 VAL A N 1
ATOM 724 C CA . VAL A 1 95 ? -13.966 2.151 6.338 1.00 84.38 95 VAL A CA 1
ATOM 725 C C . VAL A 1 95 ? -15.056 1.282 5.729 1.00 84.38 95 VAL A C 1
ATOM 727 O O . VAL A 1 95 ? -15.676 0.466 6.415 1.00 84.38 95 VAL A O 1
ATOM 730 N N . GLN A 1 96 ? -15.285 1.448 4.426 1.00 81.12 96 GLN A N 1
ATOM 731 C CA . GLN A 1 96 ? -16.083 0.501 3.657 1.00 81.12 96 GLN A CA 1
ATOM 732 C C . GLN A 1 96 ? -15.209 -0.718 3.362 1.00 81.12 96 GLN A C 1
ATOM 734 O O . GLN A 1 96 ? -14.246 -0.622 2.606 1.00 81.12 96 GLN A O 1
ATOM 739 N N . VAL A 1 97 ? -15.521 -1.854 3.978 1.00 73.38 97 VAL A N 1
ATOM 740 C CA . VAL A 1 97 ? -14.840 -3.118 3.680 1.00 73.38 97 VAL A CA 1
ATOM 741 C C . VAL A 1 97 ? -15.598 -3.816 2.554 1.00 73.38 97 VAL A C 1
ATOM 743 O O . VAL A 1 97 ? -16.830 -3.860 2.567 1.00 73.38 97 VAL A O 1
ATOM 746 N N . GLU A 1 98 ? -14.874 -4.347 1.569 1.00 70.50 98 GLU A N 1
ATOM 747 C CA . GLU A 1 98 ? -15.475 -5.051 0.436 1.00 70.50 98 GLU A CA 1
ATOM 748 C C . GLU A 1 98 ? -16.395 -6.187 0.917 1.00 70.50 98 GLU A C 1
ATOM 750 O O . GLU A 1 98 ? -16.023 -7.003 1.761 1.00 70.50 98 GLU A O 1
ATOM 755 N N . GLY A 1 99 ? -17.610 -6.245 0.366 1.00 66.38 99 GLY A N 1
ATOM 756 C CA . GLY A 1 99 ? -18.626 -7.230 0.746 1.00 66.38 99 GLY A CA 1
ATOM 757 C C . GLY A 1 99 ? -19.497 -6.826 1.941 1.00 66.38 99 GLY A C 1
ATOM 758 O O . GLY A 1 99 ? -20.462 -7.529 2.231 1.00 66.38 99 GLY A O 1
ATOM 759 N N . SER A 1 100 ? -19.214 -5.692 2.590 1.00 70.06 100 SER A N 1
ATOM 760 C CA . SER A 1 100 ? -20.101 -5.075 3.582 1.00 70.06 100 SER A CA 1
ATOM 761 C C . SER A 1 100 ? -20.916 -3.946 2.953 1.00 70.06 100 SER A C 1
ATOM 763 O O . SER A 1 100 ? -20.406 -3.205 2.112 1.00 70.06 100 SER A O 1
ATOM 765 N N . ILE A 1 101 ? -22.174 -3.796 3.376 1.00 70.88 101 ILE A N 1
ATOM 766 C CA . ILE A 1 101 ? -23.003 -2.613 3.082 1.00 70.88 101 ILE A CA 1
ATOM 767 C C . ILE A 1 101 ? -22.692 -1.510 4.101 1.00 70.88 101 ILE A C 1
ATOM 769 O O . ILE A 1 101 ? -22.613 -0.336 3.745 1.00 70.88 101 ILE A O 1
ATOM 773 N N . ASP A 1 102 ? -22.414 -1.897 5.343 1.00 80.12 102 ASP A N 1
ATOM 774 C CA . ASP A 1 102 ? -22.138 -0.973 6.434 1.00 80.12 102 ASP A CA 1
ATOM 775 C C . ASP A 1 102 ? -20.651 -0.621 6.515 1.00 80.12 102 ASP A C 1
ATOM 777 O O . ASP A 1 102 ? -19.772 -1.463 6.287 1.00 80.12 102 ASP A O 1
ATOM 781 N N . LYS A 1 103 ? -20.373 0.631 6.885 1.00 84.62 103 LYS A N 1
ATOM 782 C CA . LYS A 1 103 ? -19.023 1.068 7.241 1.00 84.62 103 LYS A CA 1
ATOM 783 C C . LYS A 1 103 ? -18.674 0.565 8.633 1.00 84.62 103 LYS A C 1
ATOM 785 O O . LYS A 1 103 ? -19.501 0.604 9.541 1.00 84.62 103 LYS A O 1
ATOM 790 N N . VAL A 1 104 ? -17.429 0.139 8.805 1.00 87.75 104 VAL A N 1
ATOM 791 C CA . VAL A 1 104 ? -16.915 -0.343 10.088 1.00 87.75 104 VAL A CA 1
ATOM 792 C C . VAL A 1 104 ? -15.792 0.578 10.540 1.00 87.75 104 VAL A C 1
ATOM 794 O O . VAL A 1 104 ? -14.929 0.946 9.741 1.00 87.75 104 VAL A O 1
ATOM 797 N N . LYS A 1 105 ? -15.784 0.938 11.827 1.00 90.56 105 LYS A N 1
ATOM 798 C CA . LYS A 1 105 ? -14.659 1.654 12.433 1.00 90.56 105 LYS A CA 1
ATOM 799 C C . LYS A 1 105 ? -13.426 0.759 12.419 1.00 90.56 105 LYS A C 1
ATOM 801 O O . LYS A 1 105 ? -13.434 -0.324 13.003 1.00 90.56 105 LYS A O 1
ATOM 806 N N . ARG A 1 106 ? -12.377 1.201 11.730 1.00 90.31 106 ARG A N 1
ATOM 807 C CA . ARG A 1 106 ? -11.083 0.516 11.673 1.00 90.31 106 ARG A CA 1
ATOM 808 C C . ARG A 1 106 ? -9.960 1.527 11.909 1.00 90.31 106 ARG A C 1
ATOM 810 O O . ARG A 1 106 ? -10.105 2.684 11.504 1.00 90.31 106 ARG A O 1
ATOM 817 N N . PRO A 1 107 ? -8.838 1.110 12.520 1.00 93.44 107 PRO A N 1
ATOM 818 C CA . PRO A 1 107 ? -7.628 1.915 12.521 1.00 93.44 107 PRO A CA 1
ATOM 819 C C . PRO A 1 107 ? -7.160 2.162 11.085 1.00 93.44 107 PRO A C 1
ATOM 821 O O . PRO A 1 107 ? -7.022 1.233 10.286 1.00 93.44 107 PRO A O 1
ATOM 824 N N . VAL A 1 108 ? -6.912 3.425 10.772 1.00 92.12 108 VAL A N 1
ATOM 825 C CA . VAL A 1 108 ? -6.395 3.902 9.495 1.00 92.12 108 VAL A CA 1
ATOM 826 C C . VAL A 1 108 ? -5.117 4.672 9.768 1.00 92.12 108 VAL A C 1
ATOM 828 O O . VAL A 1 108 ? -5.083 5.561 10.617 1.00 92.12 108 VAL A O 1
ATOM 831 N N . ALA A 1 109 ? -4.060 4.314 9.050 1.00 92.50 109 ALA A N 1
ATOM 832 C CA . ALA A 1 109 ? -2.788 5.000 9.099 1.00 92.50 109 ALA A CA 1
ATOM 833 C C . ALA A 1 109 ? -2.629 5.882 7.862 1.00 92.50 109 ALA A C 1
ATOM 835 O O . ALA A 1 109 ? -2.773 5.416 6.733 1.00 92.50 109 ALA A O 1
ATOM 836 N N . THR A 1 110 ? -2.275 7.140 8.083 1.00 91.00 110 THR A N 1
ATOM 837 C CA . THR A 1 110 ? -1.776 8.037 7.043 1.00 91.00 110 THR A CA 1
ATOM 838 C C . THR A 1 110 ? -0.258 8.067 7.148 1.00 91.00 110 THR A C 1
ATOM 840 O O . THR A 1 110 ? 0.288 8.478 8.172 1.00 91.00 110 THR A O 1
ATOM 843 N N . LEU A 1 111 ? 0.417 7.600 6.103 1.00 89.81 111 LEU A N 1
ATOM 844 C CA . LEU A 1 111 ? 1.871 7.540 5.998 1.00 89.81 111 LEU A CA 1
ATOM 845 C C . LEU A 1 111 ? 2.356 8.617 5.041 1.00 89.81 111 LEU A C 1
ATOM 847 O O . LEU A 1 111 ? 1.859 8.716 3.922 1.00 89.81 111 LEU A O 1
ATOM 851 N N . VAL A 1 112 ? 3.367 9.376 5.445 1.00 88.00 112 VAL A N 1
ATOM 852 C CA . VAL A 1 112 ? 4.148 10.196 4.519 1.00 88.00 112 VAL A CA 1
ATOM 853 C C . VAL A 1 112 ? 5.389 9.405 4.148 1.00 88.00 112 VAL A C 1
ATOM 855 O O . VAL A 1 112 ? 6.190 9.076 5.019 1.00 88.00 112 VAL A O 1
ATOM 858 N N . VAL A 1 113 ? 5.552 9.100 2.864 1.00 85.56 113 VAL A N 1
ATOM 859 C CA . VAL A 1 113 ? 6.682 8.333 2.333 1.00 85.56 113 VAL A CA 1
ATOM 860 C C . VAL A 1 113 ? 7.472 9.141 1.312 1.00 85.56 113 VAL A C 1
ATOM 862 O O . VAL A 1 113 ? 6.926 10.053 0.690 1.00 85.56 113 VAL A O 1
ATOM 865 N N . THR A 1 114 ? 8.755 8.832 1.136 1.00 81.88 114 THR A N 1
ATOM 866 C CA . THR A 1 114 ? 9.663 9.611 0.285 1.00 81.88 114 THR A CA 1
ATOM 867 C C . THR A 1 114 ? 10.710 8.754 -0.424 1.00 81.88 114 THR A C 1
ATOM 869 O O . THR A 1 114 ? 11.104 7.696 0.069 1.00 81.88 114 THR A O 1
ATOM 872 N N . ASP A 1 115 ? 11.171 9.229 -1.583 1.00 79.00 115 ASP A N 1
ATOM 873 C CA . ASP A 1 115 ? 12.393 8.776 -2.271 1.00 79.00 115 ASP A CA 1
ATOM 874 C C . ASP A 1 115 ? 13.562 9.774 -2.109 1.00 79.00 115 ASP A C 1
ATOM 876 O O . ASP A 1 115 ? 14.569 9.703 -2.815 1.00 79.00 115 ASP A O 1
ATOM 880 N N . GLY A 1 116 ? 13.410 10.754 -1.210 1.00 76.81 116 GLY A N 1
ATOM 881 C CA . GLY A 1 116 ? 14.349 11.856 -0.998 1.00 76.81 116 GLY A CA 1
ATOM 882 C C . GLY A 1 116 ? 14.120 13.068 -1.908 1.00 76.81 116 GLY A C 1
ATOM 883 O O . GLY A 1 116 ? 14.701 14.124 -1.659 1.00 76.81 116 GLY A O 1
ATOM 884 N N . LYS A 1 117 ? 13.270 12.959 -2.937 1.00 75.94 117 LYS A N 1
ATOM 885 C CA . LYS A 1 117 ? 12.916 14.065 -3.845 1.00 75.94 117 LYS A CA 1
ATOM 886 C C . LYS A 1 117 ? 11.436 14.411 -3.782 1.00 75.94 117 LYS A C 1
ATOM 888 O O . LYS A 1 117 ? 11.077 15.582 -3.884 1.00 75.94 117 LYS A O 1
ATOM 893 N N . ILE A 1 118 ? 10.584 13.402 -3.649 1.00 74.44 118 ILE A N 1
ATOM 894 C CA . ILE A 1 118 ? 9.133 13.531 -3.696 1.00 74.44 118 ILE A CA 1
ATOM 895 C C . ILE A 1 118 ? 8.545 12.867 -2.460 1.00 74.44 118 ILE A C 1
ATOM 897 O O . ILE A 1 118 ? 8.807 11.699 -2.187 1.00 74.44 118 ILE A O 1
ATOM 901 N N . ASN A 1 119 ? 7.686 13.604 -1.758 1.00 78.88 119 ASN A N 1
ATOM 902 C CA . ASN A 1 119 ? 6.870 13.048 -0.688 1.00 78.88 119 ASN A CA 1
ATOM 903 C C . ASN A 1 119 ? 5.504 12.635 -1.242 1.00 78.88 119 ASN A C 1
ATOM 905 O O . ASN A 1 119 ? 4.896 13.352 -2.043 1.00 78.88 119 ASN A O 1
ATOM 909 N N . ARG A 1 120 ? 5.006 11.484 -0.798 1.00 81.44 120 ARG A N 1
ATOM 910 C CA . ARG A 1 120 ? 3.659 10.990 -1.090 1.00 81.44 120 ARG A CA 1
ATOM 911 C C . ARG A 1 120 ? 2.961 10.640 0.207 1.00 81.44 120 ARG A C 1
ATOM 913 O O . ARG A 1 120 ? 3.577 10.096 1.117 1.00 81.44 120 ARG A O 1
ATOM 920 N N . THR A 1 121 ? 1.669 10.920 0.253 1.00 84.69 121 THR A N 1
ATOM 921 C CA . THR A 1 121 ? 0.807 10.468 1.337 1.00 84.69 121 THR A CA 1
ATOM 922 C C . THR A 1 121 ? 0.115 9.186 0.905 1.00 84.69 121 THR A C 1
ATOM 924 O O . THR A 1 121 ? -0.447 9.127 -0.188 1.00 84.69 121 THR A O 1
ATOM 927 N N . LEU A 1 122 ? 0.181 8.169 1.752 1.00 87.06 122 LEU A N 1
ATOM 928 C CA . LEU A 1 122 ? -0.427 6.864 1.554 1.00 87.06 122 LEU A CA 1
ATOM 929 C C . LEU A 1 122 ? -1.383 6.571 2.701 1.00 87.06 122 LEU A C 1
ATOM 931 O O . LEU A 1 122 ? -1.143 6.970 3.840 1.00 87.06 122 LEU A O 1
ATOM 935 N N . ARG A 1 123 ? -2.445 5.829 2.403 1.00 90.44 123 ARG A N 1
ATOM 936 C CA . ARG A 1 123 ? -3.424 5.385 3.388 1.00 90.44 123 ARG A CA 1
ATOM 937 C C . ARG A 1 123 ? -3.311 3.878 3.574 1.00 90.44 123 ARG A C 1
ATOM 939 O O . ARG A 1 123 ? -3.387 3.135 2.603 1.00 90.44 123 ARG A O 1
ATOM 946 N N . MET A 1 124 ? -3.159 3.417 4.808 1.00 92.94 124 MET A N 1
ATOM 947 C CA . MET A 1 124 ? -3.257 2.001 5.159 1.00 92.94 124 MET A CA 1
ATOM 948 C C . MET A 1 124 ? -4.431 1.763 6.096 1.00 92.94 124 MET A C 1
ATOM 950 O O . MET A 1 124 ? -4.764 2.611 6.919 1.00 92.94 124 MET A O 1
ATOM 954 N N . VAL A 1 125 ? -5.041 0.589 5.996 1.00 93.19 125 VAL A N 1
ATOM 955 C CA . VAL A 1 125 ? -6.149 0.158 6.851 1.00 93.19 125 VAL A CA 1
ATOM 956 C C . VAL A 1 125 ? -5.723 -1.084 7.616 1.00 93.19 125 VAL A C 1
ATOM 958 O O . VAL A 1 125 ? -5.189 -2.019 7.022 1.00 93.19 125 VAL A O 1
ATOM 961 N N . GLN A 1 126 ? -5.971 -1.107 8.923 1.00 94.00 126 GLN A N 1
ATOM 962 C CA . GLN A 1 126 ? -5.812 -2.309 9.730 1.00 94.00 126 GLN A CA 1
ATOM 963 C C . GLN A 1 126 ? -7.006 -3.238 9.483 1.00 94.00 126 GLN A C 1
ATOM 965 O O . GLN A 1 126 ? -8.116 -2.991 9.965 1.00 94.00 126 GLN A O 1
ATOM 970 N N . LEU A 1 127 ? -6.764 -4.309 8.731 1.00 91.44 127 LEU A N 1
ATOM 971 C CA . LEU A 1 127 ? -7.699 -5.412 8.531 1.00 91.44 127 LEU A CA 1
ATOM 972 C C . LEU A 1 127 ? -7.367 -6.570 9.481 1.00 91.44 127 LEU A C 1
ATOM 974 O O . LEU A 1 127 ? -6.419 -6.493 10.272 1.00 91.44 127 LEU A O 1
ATOM 978 N N . ASP A 1 128 ? -8.162 -7.636 9.421 1.00 89.31 128 ASP A N 1
ATOM 979 C CA . ASP A 1 128 ? -8.000 -8.801 10.297 1.00 89.31 128 ASP A CA 1
ATOM 980 C C . ASP A 1 128 ? -6.678 -9.535 9.996 1.00 89.31 128 ASP A C 1
ATOM 982 O O . ASP A 1 128 ? -6.036 -10.085 10.888 1.00 89.31 128 ASP A O 1
ATOM 986 N N . GLU A 1 129 ? -6.226 -9.470 8.743 1.00 89.38 129 GLU A N 1
ATOM 987 C CA . GLU A 1 129 ? -4.972 -10.032 8.247 1.00 89.38 129 GLU A CA 1
ATOM 988 C C . GLU A 1 129 ? -3.744 -9.107 8.389 1.00 89.38 129 GLU A C 1
ATOM 990 O O . GLU A 1 129 ? -2.646 -9.489 7.984 1.00 89.38 129 GLU A O 1
ATOM 995 N N . GLY A 1 130 ? -3.903 -7.893 8.930 1.00 92.94 130 GLY A N 1
ATOM 996 C CA . GLY A 1 130 ? -2.818 -6.919 9.101 1.00 92.94 130 GLY A CA 1
ATOM 997 C C . GLY A 1 130 ? -3.079 -5.565 8.438 1.00 92.94 130 GLY A C 1
ATOM 998 O O . GLY A 1 130 ? -4.160 -5.301 7.912 1.00 92.94 130 GLY A O 1
ATOM 999 N N . TRP A 1 131 ? -2.071 -4.691 8.458 1.00 95.12 131 TRP A N 1
ATOM 1000 C CA . TRP A 1 131 ? -2.121 -3.415 7.743 1.00 95.12 131 TRP A CA 1
ATOM 1001 C C . TRP A 1 131 ? -2.025 -3.631 6.238 1.00 95.12 131 TRP A C 1
ATOM 1003 O O . TRP A 1 131 ? -1.095 -4.277 5.754 1.00 95.12 131 TRP A O 1
ATOM 1013 N N . LYS A 1 132 ? -2.959 -3.040 5.494 1.00 94.31 132 LYS A N 1
ATOM 1014 C CA . LYS A 1 132 ? -3.018 -3.124 4.034 1.00 94.31 132 LYS A CA 1
ATOM 1015 C C . LYS A 1 132 ? -3.057 -1.738 3.409 1.00 94.31 132 LYS A C 1
ATOM 1017 O O . LYS A 1 132 ? -3.787 -0.868 3.878 1.00 94.31 132 LYS A O 1
ATOM 1022 N N . LEU A 1 133 ? -2.281 -1.540 2.349 1.00 91.75 133 LEU A N 1
ATOM 1023 C CA . LEU A 1 133 ? -2.238 -0.309 1.571 1.00 91.75 133 LEU A CA 1
ATOM 1024 C C . LEU A 1 133 ? -3.519 -0.155 0.751 1.00 91.75 133 LEU A C 1
ATOM 1026 O O . LEU A 1 133 ? -3.874 -1.029 -0.042 1.00 91.75 133 LEU A O 1
ATOM 1030 N N . ASP A 1 134 ? -4.193 0.972 0.951 1.00 89.56 134 ASP A N 1
ATOM 1031 C CA . ASP A 1 134 ? -5.382 1.361 0.210 1.00 89.56 134 ASP A CA 1
ATOM 1032 C C . ASP A 1 134 ? -5.026 2.459 -0.802 1.00 89.56 134 ASP A C 1
ATOM 1034 O O . ASP A 1 134 ? -5.041 3.654 -0.511 1.00 89.56 134 ASP A O 1
ATOM 1038 N N . ALA A 1 135 ? -4.640 2.025 -1.999 1.00 75.19 135 ALA A N 1
ATOM 1039 C CA . ALA A 1 135 ? -4.221 2.859 -3.121 1.00 75.19 135 ALA A CA 1
ATOM 1040 C C . ALA A 1 135 ? -5.392 3.536 -3.861 1.00 75.19 135 ALA A C 1
ATOM 1042 O O . ALA A 1 135 ? -5.163 4.338 -4.767 1.00 75.19 135 ALA A O 1
ATOM 1043 N N . LEU A 1 136 ? -6.638 3.217 -3.500 1.00 68.19 136 LEU A N 1
ATOM 1044 C CA . LEU A 1 136 ? -7.838 3.757 -4.139 1.00 68.19 136 LEU A CA 1
ATOM 1045 C C . LEU A 1 136 ? -8.181 5.185 -3.720 1.00 68.19 136 LEU A C 1
ATOM 1047 O O . LEU A 1 136 ? -8.800 5.913 -4.496 1.00 68.19 136 LEU A O 1
ATOM 1051 N N . ASP A 1 137 ? -7.750 5.606 -2.533 1.00 58.69 137 ASP A N 1
ATOM 1052 C CA . ASP A 1 137 ? -8.139 6.892 -1.955 1.00 58.69 137 ASP A CA 1
ATOM 1053 C C . ASP A 1 137 ? -7.036 7.960 -2.063 1.00 58.69 137 ASP A C 1
ATOM 1055 O O . ASP A 1 137 ? -6.704 8.667 -1.115 1.00 58.69 137 ASP A O 1
ATOM 1059 N N . LEU A 1 138 ? -6.429 8.077 -3.248 1.00 45.94 138 LEU A N 1
ATOM 1060 C CA . LEU A 1 138 ? -5.481 9.162 -3.543 1.00 45.94 138 LEU A CA 1
ATOM 1061 C C . LEU A 1 138 ? -6.189 10.502 -3.811 1.00 45.94 138 LEU A C 1
ATOM 1063 O O . LEU A 1 138 ? -5.592 11.559 -3.619 1.00 45.94 138 LEU A O 1
ATOM 1067 N N . GLN A 1 139 ? -7.462 10.482 -4.227 1.00 38.22 139 GLN A N 1
ATOM 1068 C CA . GLN A 1 139 ? -8.226 11.706 -4.495 1.00 38.22 139 GLN A CA 1
ATOM 1069 C C . GLN A 1 139 ? -8.622 12.466 -3.223 1.00 38.22 139 GLN A C 1
ATOM 1071 O O . GLN A 1 139 ? -8.597 13.697 -3.245 1.00 38.22 139 GLN A O 1
ATOM 1076 N N . SER A 1 140 ? -8.970 11.787 -2.122 1.00 43.19 140 SER A N 1
ATOM 1077 C CA . SER A 1 140 ? -9.327 12.473 -0.869 1.00 43.19 140 SER A CA 1
ATOM 1078 C C . SER A 1 140 ? -8.118 13.179 -0.244 1.00 43.19 140 SER A C 1
ATOM 1080 O O . SER A 1 140 ? -8.238 14.312 0.216 1.00 43.19 140 SER A O 1
ATOM 1082 N N . LEU A 1 141 ? -6.932 12.567 -0.337 1.00 42.62 141 LEU A N 1
ATOM 1083 C CA . LEU A 1 141 ? -5.670 13.112 0.170 1.00 42.62 141 LEU A CA 1
ATOM 1084 C C . LEU A 1 141 ? -5.149 14.308 -0.643 1.00 42.62 141 LEU A C 1
ATOM 1086 O O . LEU A 1 141 ? -4.452 15.158 -0.099 1.00 42.62 141 LEU A O 1
ATOM 1090 N N . TRP A 1 142 ? -5.466 14.394 -1.939 1.00 40.06 142 TRP A N 1
ATOM 1091 C CA . TRP A 1 142 ? -5.074 15.530 -2.792 1.00 40.06 142 TRP A CA 1
ATOM 1092 C C . TRP A 1 142 ? -6.040 16.712 -2.711 1.00 40.06 142 TRP A C 1
ATOM 1094 O O . TRP A 1 142 ? -5.634 17.848 -2.950 1.00 40.06 142 TRP A O 1
ATOM 1104 N N . ASN A 1 143 ? -7.299 16.454 -2.358 1.00 40.78 143 ASN A N 1
ATOM 1105 C CA . ASN A 1 143 ? -8.328 17.480 -2.214 1.00 40.78 143 ASN A CA 1
ATOM 1106 C C . ASN A 1 143 ? -8.419 18.062 -0.795 1.00 40.78 143 ASN A C 1
ATOM 1108 O O . ASN A 1 143 ? -9.285 18.904 -0.562 1.00 40.78 143 ASN A O 1
ATOM 1112 N N . ASP A 1 144 ? -7.544 17.657 0.135 1.00 44.12 144 ASP A N 1
ATOM 1113 C CA . ASP A 1 144 ? -7.407 18.295 1.445 1.00 44.12 144 ASP A CA 1
ATOM 1114 C C . ASP A 1 144 ? -6.209 19.271 1.465 1.00 44.12 144 ASP A C 1
ATOM 1116 O O . ASP A 1 144 ? -5.054 18.849 1.590 1.00 44.12 144 ASP A O 1
ATOM 1120 N N . PRO A 1 145 ? -6.445 20.599 1.405 1.00 43.78 145 PRO A N 1
ATOM 1121 C CA . PRO A 1 145 ? -5.390 21.608 1.511 1.00 43.78 145 PRO A CA 1
ATOM 1122 C C . PRO A 1 145 ? -4.621 21.549 2.840 1.00 43.78 145 PRO A C 1
ATOM 1124 O O . PRO A 1 145 ? -3.525 22.100 2.941 1.00 43.78 145 PRO A O 1
ATOM 1127 N N . LYS A 1 146 ? -5.176 20.898 3.873 1.00 47.81 146 LYS A N 1
ATOM 1128 C CA . LYS A 1 146 ? -4.542 20.754 5.189 1.00 47.81 146 LYS A CA 1
ATOM 1129 C C . LYS A 1 146 ? -3.572 19.578 5.261 1.00 47.81 146 LYS A C 1
ATOM 1131 O O . LYS A 1 146 ? -2.674 19.617 6.099 1.00 47.81 146 LYS A O 1
ATOM 1136 N N . ALA A 1 147 ? -3.671 18.593 4.365 1.00 45.97 147 ALA A N 1
ATOM 1137 C CA . ALA A 1 147 ? -2.739 17.463 4.315 1.00 45.97 147 ALA A CA 1
ATOM 1138 C C . ALA A 1 147 ? -1.304 17.893 3.944 1.00 45.97 147 ALA A C 1
ATOM 1140 O O . ALA A 1 147 ? -0.338 17.218 4.297 1.00 45.97 147 ALA A O 1
ATOM 1141 N N . PHE A 1 148 ? -1.156 19.050 3.288 1.00 44.66 148 PHE A N 1
ATOM 1142 C CA . PHE A 1 148 ? 0.132 19.608 2.855 1.00 44.66 148 PHE A CA 1
ATOM 1143 C C . PHE A 1 148 ? 0.576 20.846 3.645 1.00 44.66 148 PHE A C 1
ATOM 1145 O O . PHE A 1 148 ? 1.688 21.333 3.445 1.00 44.66 148 PHE A O 1
ATOM 1152 N N . SER A 1 149 ? -0.254 21.347 4.564 1.00 44.12 149 SER A N 1
ATOM 1153 C CA . SER A 1 149 ? 0.054 22.533 5.362 1.00 44.12 149 SER A CA 1
ATOM 1154 C C . SER A 1 149 ? 0.386 22.153 6.802 1.00 44.12 149 SER A C 1
ATOM 1156 O O . SER A 1 149 ? -0.397 22.376 7.723 1.00 44.12 149 SER A O 1
ATOM 1158 N N . ARG A 1 150 ? 1.592 21.619 7.013 1.00 47.59 150 ARG A N 1
ATOM 1159 C CA . ARG A 1 150 ? 2.287 21.768 8.298 1.00 47.59 150 ARG A CA 1
ATOM 1160 C C . ARG A 1 150 ? 3.640 22.448 8.071 1.00 47.59 150 ARG A C 1
ATOM 1162 O O . ARG A 1 150 ? 4.668 21.799 7.925 1.00 47.59 150 ARG A O 1
ATOM 1169 N N . LYS A 1 151 ? 3.589 23.779 8.019 1.00 40.28 151 LYS A N 1
ATOM 1170 C CA . LYS A 1 151 ? 4.660 24.704 8.411 1.00 40.28 151 LYS A CA 1
ATOM 1171 C C . LYS A 1 151 ? 4.010 25.695 9.375 1.00 40.28 151 LYS A C 1
ATOM 1173 O O . LYS A 1 151 ? 2.994 26.278 9.020 1.00 40.28 151 LYS A O 1
ATOM 1178 N N . GLU A 1 152 ? 4.330 25.603 10.658 1.00 43.75 152 GLU A N 1
ATOM 1179 C CA . GLU A 1 152 ? 5.405 26.319 11.372 1.00 43.75 152 GLU A CA 1
ATOM 1180 C C . GLU A 1 152 ? 4.716 27.325 12.307 1.00 43.75 152 GLU A C 1
ATOM 1182 O O . GLU A 1 152 ? 4.356 28.421 11.890 1.00 43.75 152 GLU A O 1
ATOM 1187 N N . GLU A 1 153 ? 4.494 26.902 13.553 1.00 36.28 153 GLU A N 1
ATOM 1188 C CA . GLU A 1 153 ? 4.475 27.783 14.728 1.00 36.28 153 GLU A CA 1
ATOM 1189 C C . GLU A 1 153 ? 5.544 27.285 15.703 1.00 36.28 153 GLU A C 1
ATOM 1191 O O . GLU A 1 153 ? 5.656 26.042 15.854 1.00 36.28 153 GLU A O 1
#

Radius of gyration: 20.49 Å; chains: 1; bounding box: 40×42×83 Å

Foldseek 3Di:
DDPPPDPVVVVVVVVVVPPPPADD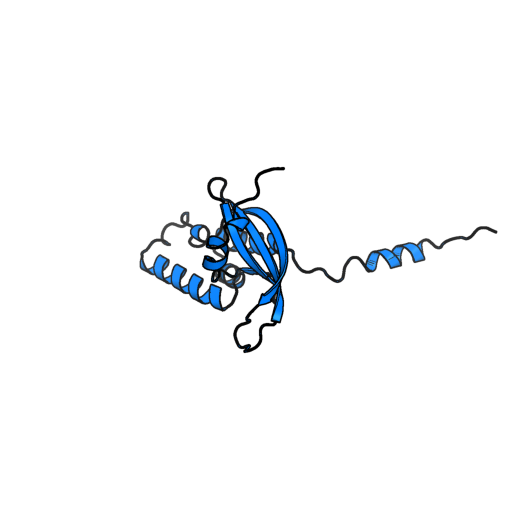LQRLQLQLLVCLLVVVLVSNLVQAAPVVSVVLVVQLVVCVVVCVVVDPVSRSRCVVGANDWPDKDWDWDFDDHPPDPGTDTWIKIWTWGDNPPDTDTWIWTQDPVHIHTYPPPSPVCVPDPVNPDDDDD

pLDDT: mean 73.04, std 19.48, range [36.28, 95.12]

Sequence (153 aa):
MNARLSLTTLLALLLFAGIGCGEKPEVAYERLVFNARTGNEAAFLDGFTKDSRRIIEAVLALRRANGDLVDPRADPYLSIVLEQVVSATVEEQDVQVEGSIDKVKRPVATLVVTDGKINRTLRMVQLDEGWKLDALDLQSLWNDPKAFSRKEE

Secondary structure (DSSP, 8-state):
------HHHHGGGGGGSSS--PPPHHHHHHHHHHHHHTT-HHHHHHTB-HHHHHHHHHHHHHHHHTTTTS-TTS-TTTTT--SEEEEEEEEEEEEE-TT-SSEEEEEEEEEEEESSS-EEEEEEEEETTEEEE-TT-HHHHHS-TTTT-----